Protein AF-A0A6P0RKN3-F1 (afdb_monomer_lite)

Radius of gyration: 20.25 Å; chains: 1; bounding box: 50×25×63 Å

pLDDT: mean 79.18, std 16.14, range [44.19, 95.81]

Sequence (80 aa):
MVMTSDSYEKKMKQQANTIILEFSGGDSDDIRDLRRGEGKIFQRIGRTIAQLQEQGQASENVQPIIVITKKKKSKKGLLD

Foldseek 3Di:
DDDDVVVVVVVVPPPLPDDDDDDDDDDPVQVVQVVVCHDDVNVVVVVVQVVCVVVVNDPPPDDDDDDDDDDDDPCPDPPD

Secondary structure (DSSP, 8-state):
----HHHHHHHHTS-------------HHHHHHHHTT-HHHHHHHHHHHHHHHHTTSS-TT---------PPPP---TT-

Structure (mmCIF, N/CA/C/O backbone):
data_AF-A0A6P0RKN3-F1
#
_entry.id   AF-A0A6P0RKN3-F1
#
loop_
_atom_site.group_PDB
_atom_site.id
_atom_site.type_symbol
_atom_site.label_atom_id
_atom_site.label_alt_id
_atom_site.label_comp_id
_atom_site.label_asym_id
_atom_site.label_entity_id
_atom_site.label_seq_id
_atom_site.pdbx_PDB_ins_code
_atom_site.Cartn_x
_atom_site.Cartn_y
_atom_site.Cartn_z
_atom_site.occupancy
_atom_site.B_iso_or_equiv
_atom_site.auth_seq_id
_atom_site.auth_comp_id
_atom_site.auth_asym_id
_atom_site.auth_atom_id
_atom_site.pdbx_PDB_model_num
ATOM 1 N N . MET A 1 1 ? -28.348 -3.168 33.439 1.00 44.19 1 MET A N 1
ATOM 2 C CA . MET A 1 1 ? -28.223 -3.211 31.967 1.00 44.19 1 MET A CA 1
ATOM 3 C C . MET A 1 1 ? -27.602 -4.554 31.619 1.00 44.19 1 MET A C 1
ATOM 5 O O . MET A 1 1 ? -26.421 -4.740 31.870 1.00 44.19 1 MET A O 1
ATOM 9 N N . VAL A 1 2 ? -28.409 -5.535 31.210 1.00 48.97 2 VAL A N 1
ATOM 10 C CA . VAL A 1 2 ? -27.925 -6.894 30.917 1.00 48.97 2 VAL A CA 1
ATOM 11 C C . VAL A 1 2 ? -27.517 -6.918 29.449 1.00 48.97 2 VAL A C 1
ATOM 13 O O . VAL A 1 2 ? -28.370 -6.779 28.577 1.00 48.97 2 VAL A O 1
ATOM 16 N N . MET A 1 3 ? -26.217 -7.018 29.176 1.00 48.16 3 MET A N 1
ATOM 17 C CA . MET A 1 3 ? -25.731 -7.255 27.818 1.00 48.16 3 MET A CA 1
ATOM 18 C C . MET A 1 3 ? -26.033 -8.714 27.472 1.00 48.16 3 MET A C 1
ATOM 20 O O . MET A 1 3 ? -25.540 -9.624 28.135 1.00 48.16 3 MET A O 1
ATOM 24 N N . THR A 1 4 ? -26.904 -8.935 26.491 1.00 58.69 4 THR A N 1
ATOM 25 C CA . THR A 1 4 ? -27.304 -10.275 26.059 1.00 58.69 4 THR A CA 1
ATOM 26 C C . THR A 1 4 ? -26.194 -10.911 25.226 1.00 58.69 4 THR A C 1
ATOM 28 O O . THR A 1 4 ? -25.545 -10.240 24.417 1.00 58.69 4 THR A O 1
ATOM 31 N N . SER A 1 5 ? -25.968 -12.210 25.423 1.00 58.88 5 SER A N 1
ATOM 32 C CA . SER A 1 5 ? -24.919 -13.003 24.764 1.00 58.88 5 SER A CA 1
ATOM 33 C C . SER A 1 5 ? -24.954 -12.912 23.232 1.00 58.88 5 SER A C 1
ATOM 35 O O . SER A 1 5 ? -23.906 -12.918 22.589 1.00 58.88 5 SER A O 1
ATOM 37 N N . ASP A 1 6 ? -26.134 -12.685 22.653 1.00 57.25 6 ASP A N 1
ATOM 38 C CA . ASP A 1 6 ? -26.340 -12.500 21.211 1.00 57.25 6 ASP A CA 1
ATOM 39 C C . ASP A 1 6 ? -25.568 -11.294 20.648 1.00 57.25 6 ASP A C 1
ATOM 41 O O . ASP A 1 6 ? -25.100 -11.307 19.507 1.00 57.25 6 ASP A O 1
ATOM 45 N N . SER A 1 7 ? -25.393 -10.241 21.455 1.00 54.25 7 SER A N 1
ATOM 46 C CA . SER A 1 7 ? -24.633 -9.045 21.067 1.00 54.25 7 SER A CA 1
ATOM 47 C C . SER A 1 7 ? -23.117 -9.282 21.061 1.00 54.25 7 SER A C 1
ATOM 49 O O . SER A 1 7 ? -22.402 -8.686 20.249 1.00 54.25 7 SER A O 1
ATOM 51 N N . TYR A 1 8 ? -22.631 -10.200 21.904 1.00 54.47 8 TYR A N 1
ATOM 52 C CA . TYR A 1 8 ? -21.234 -10.634 21.929 1.00 54.47 8 TYR A CA 1
ATOM 53 C C . TYR A 1 8 ? -20.918 -11.565 20.756 1.00 54.47 8 TYR A C 1
ATOM 55 O O . TYR A 1 8 ? -19.902 -11.371 20.087 1.00 54.47 8 TYR A O 1
ATOM 63 N N . GLU A 1 9 ? -21.806 -12.511 20.434 1.00 50.19 9 GLU A N 1
ATOM 64 C CA . GLU A 1 9 ? -21.623 -13.390 19.272 1.00 50.19 9 GLU A CA 1
ATOM 65 C C . GLU A 1 9 ? -21.638 -12.620 17.946 1.00 50.19 9 GLU A C 1
ATOM 67 O O . GLU A 1 9 ? -20.846 -12.908 17.045 1.00 50.19 9 GLU A O 1
ATOM 72 N N . LYS A 1 10 ? -22.482 -11.586 17.828 1.00 48.78 10 LYS A N 1
ATOM 73 C CA . LYS A 1 10 ? -22.536 -10.737 16.629 1.00 48.78 10 LYS A CA 1
ATOM 74 C C . LYS A 1 10 ? -21.252 -9.919 16.432 1.00 48.78 10 LYS A C 1
ATOM 76 O O . LYS A 1 10 ? -20.837 -9.727 15.293 1.00 48.78 10 LYS A O 1
ATOM 81 N N . LYS A 1 11 ? -20.591 -9.503 17.522 1.00 49.47 11 LYS A N 1
ATOM 82 C CA . LYS A 1 11 ? -19.263 -8.855 17.497 1.00 49.47 11 LYS A CA 1
ATOM 83 C C . LYS A 1 11 ? -18.139 -9.816 17.091 1.00 49.47 11 LYS A C 1
ATOM 85 O O . LYS A 1 11 ? -17.195 -9.393 16.438 1.00 49.47 11 LYS A O 1
ATOM 90 N N . MET A 1 12 ? -18.249 -11.097 17.448 1.00 49.59 12 MET A N 1
ATOM 91 C CA . MET A 1 12 ? -17.254 -12.135 17.125 1.00 49.59 12 MET A CA 1
ATOM 92 C C . MET A 1 12 ? -17.398 -12.700 15.702 1.00 49.59 12 MET A C 1
ATOM 94 O O . MET A 1 12 ? -16.466 -13.305 15.180 1.00 49.59 12 MET A O 1
ATOM 98 N N . LYS A 1 13 ? -18.552 -12.488 15.051 1.00 47.16 13 LYS A N 1
ATOM 99 C CA . LYS A 1 13 ? -18.833 -12.895 13.661 1.00 47.16 13 LYS A CA 1
ATOM 100 C C . LYS A 1 13 ? -18.502 -11.841 12.607 1.00 47.16 13 LYS A C 1
ATOM 102 O O . LYS A 1 13 ? -18.815 -12.046 11.435 1.00 47.16 13 LYS A O 1
ATOM 107 N N . GLN A 1 14 ? -17.848 -10.740 12.971 1.00 53.88 14 GLN A N 1
ATOM 108 C CA . GLN A 1 14 ? -17.172 -9.925 11.968 1.00 53.88 14 GLN A CA 1
ATOM 109 C C . GLN A 1 14 ? -15.895 -10.674 11.582 1.00 53.88 14 GLN A C 1
ATOM 111 O O . GLN A 1 14 ? -14.823 -10.464 12.141 1.00 53.88 14 GLN A O 1
ATOM 116 N N . GLN A 1 15 ? -16.075 -11.652 10.687 1.00 55.03 15 GLN A N 1
ATOM 117 C CA . GLN A 1 15 ? -15.016 -12.349 9.969 1.00 55.03 15 GLN A CA 1
ATOM 118 C C . GLN A 1 15 ? -13.935 -11.320 9.642 1.00 55.03 15 GLN A C 1
ATOM 120 O O . GLN A 1 15 ? -14.259 -10.261 9.104 1.00 55.03 15 GLN A O 1
ATOM 125 N N . ALA A 1 16 ? -12.686 -11.583 10.028 1.00 58.09 16 ALA A N 1
ATOM 126 C CA . ALA A 1 16 ? -11.570 -10.712 9.699 1.00 58.09 16 ALA A CA 1
ATOM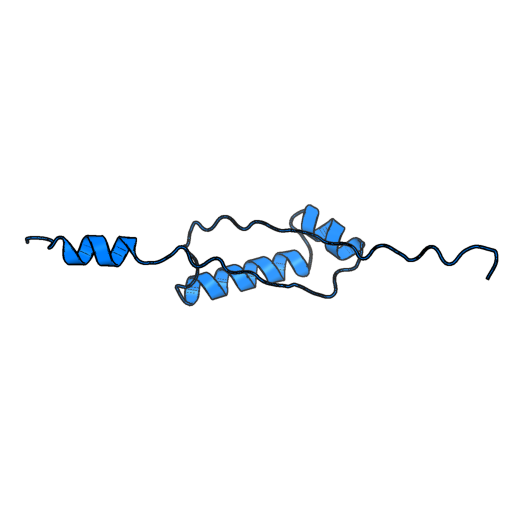 127 C C . ALA A 1 16 ? -11.531 -10.546 8.174 1.00 58.09 16 ALA A C 1
ATOM 129 O O . ALA A 1 16 ? -11.061 -11.430 7.455 1.00 58.09 16 ALA A O 1
ATOM 130 N N . ASN A 1 17 ? -12.107 -9.449 7.682 1.00 68.81 17 ASN A N 1
ATOM 131 C CA . ASN A 1 17 ? -12.211 -9.170 6.262 1.00 68.81 17 ASN A CA 1
ATOM 132 C C . ASN A 1 17 ? -10.790 -8.933 5.767 1.00 68.81 17 ASN A C 1
ATOM 134 O O . ASN A 1 17 ? -10.206 -7.874 5.978 1.00 68.81 17 ASN A O 1
ATOM 138 N N . THR A 1 18 ? -10.201 -9.963 5.168 1.00 80.06 18 THR A N 1
ATOM 139 C CA . THR A 1 18 ? -8.882 -9.848 4.558 1.00 80.06 18 THR A CA 1
ATOM 140 C C . THR A 1 18 ? -9.039 -9.026 3.289 1.00 80.06 18 THR A C 1
ATOM 142 O O . THR A 1 18 ? -9.672 -9.469 2.333 1.00 80.06 18 THR A O 1
ATOM 145 N N . ILE A 1 19 ? -8.485 -7.816 3.292 1.00 84.25 19 ILE A N 1
ATOM 146 C CA . ILE A 1 19 ? -8.513 -6.916 2.141 1.00 84.25 19 ILE A CA 1
ATOM 147 C C . ILE A 1 19 ? -7.217 -7.121 1.357 1.00 84.25 19 ILE A C 1
ATOM 149 O O . ILE A 1 19 ? -6.131 -6.844 1.863 1.00 84.25 19 ILE A O 1
ATOM 153 N N . ILE A 1 20 ? -7.331 -7.614 0.123 1.00 88.56 20 ILE A N 1
ATOM 154 C CA . ILE A 1 20 ? -6.199 -7.767 -0.798 1.00 88.56 20 ILE A CA 1
ATOM 155 C C . ILE A 1 20 ? -6.299 -6.673 -1.855 1.00 88.56 20 ILE A C 1
ATOM 157 O O . ILE A 1 20 ? -7.303 -6.568 -2.557 1.00 88.56 20 ILE A O 1
ATOM 161 N N . LEU A 1 21 ? -5.249 -5.862 -1.963 1.00 89.31 21 LEU A N 1
ATOM 162 C CA . LEU A 1 21 ? -5.155 -4.767 -2.922 1.00 89.31 21 LEU A CA 1
ATOM 163 C C . LEU A 1 21 ? -3.976 -5.000 -3.857 1.00 89.31 21 LEU A C 1
ATOM 165 O O . LEU A 1 21 ? -2.865 -5.284 -3.409 1.00 89.31 21 LEU A O 1
ATOM 169 N N . GLU A 1 22 ? -4.211 -4.827 -5.153 1.00 89.69 22 GLU A N 1
ATOM 170 C CA . GLU A 1 22 ? -3.161 -4.867 -6.163 1.00 89.69 22 GLU A CA 1
ATOM 171 C C . GLU A 1 22 ? -2.779 -3.444 -6.579 1.00 89.69 22 GLU A C 1
ATOM 173 O O . GLU A 1 22 ? -3.622 -2.633 -6.969 1.00 89.69 22 GLU A O 1
ATOM 178 N N . PHE A 1 23 ? -1.482 -3.144 -6.517 1.00 85.75 23 PHE A N 1
ATOM 179 C CA . PHE A 1 23 ? -0.920 -1.891 -7.006 1.00 85.75 23 PHE A CA 1
ATOM 180 C C . PHE A 1 23 ? -0.020 -2.184 -8.206 1.00 85.75 23 PHE A C 1
ATOM 182 O O . PHE A 1 23 ? 1.063 -2.751 -8.067 1.00 85.75 23 PHE A O 1
ATOM 189 N N . SER A 1 24 ? -0.460 -1.781 -9.397 1.00 83.19 24 SER A N 1
ATOM 190 C CA . SER A 1 24 ? 0.330 -1.885 -10.625 1.00 83.19 24 SER A CA 1
ATOM 191 C C . SER A 1 24 ? 1.234 -0.665 -10.835 1.00 83.19 24 SER A C 1
ATOM 193 O O . SER A 1 24 ? 0.927 0.436 -10.375 1.00 83.19 24 SER A O 1
ATOM 195 N N . GLY A 1 25 ? 2.286 -0.833 -11.643 1.00 75.00 25 GLY A N 1
ATOM 196 C CA . GLY A 1 25 ? 3.010 0.294 -12.247 1.00 75.00 25 GLY A CA 1
ATOM 197 C C . GLY A 1 25 ? 4.174 0.864 -11.436 1.00 75.00 25 GLY A C 1
ATOM 198 O O . GLY A 1 25 ? 4.526 2.018 -11.648 1.00 75.00 25 GLY A O 1
ATOM 199 N N . GLY A 1 26 ? 4.764 0.084 -10.527 1.00 80.38 26 GLY A N 1
ATOM 200 C CA . GLY A 1 26 ? 6.021 0.455 -9.873 1.00 80.38 26 GLY A CA 1
ATOM 201 C C . GLY A 1 26 ? 7.234 0.042 -10.701 1.00 80.38 26 GLY A C 1
ATOM 202 O O . GLY A 1 26 ? 7.394 -1.141 -11.022 1.00 80.38 26 GLY A O 1
ATOM 203 N N . ASP A 1 27 ? 8.094 1.002 -11.031 1.00 86.62 27 ASP A N 1
ATOM 204 C CA . ASP A 1 27 ? 9.430 0.710 -11.545 1.00 86.62 27 ASP A CA 1
ATOM 205 C C . ASP A 1 27 ? 10.415 0.374 -10.404 1.00 86.62 27 ASP A C 1
ATOM 207 O O . ASP A 1 27 ? 10.042 0.218 -9.241 1.00 86.62 27 ASP A O 1
ATOM 211 N N . SER A 1 28 ? 11.693 0.164 -10.734 1.00 88.06 28 SER A N 1
ATOM 212 C CA . SER A 1 28 ? 12.675 -0.227 -9.710 1.00 88.06 28 SER A CA 1
ATOM 213 C C . SER A 1 28 ? 12.965 0.891 -8.703 1.00 88.06 28 SER A C 1
ATOM 215 O O . SER A 1 28 ? 13.288 0.574 -7.557 1.00 88.06 28 SER A O 1
ATOM 217 N N . ASP A 1 29 ? 12.833 2.155 -9.108 1.00 90.25 29 ASP A N 1
ATOM 218 C CA . ASP A 1 29 ? 13.059 3.305 -8.235 1.00 90.25 29 ASP A CA 1
ATOM 219 C C . ASP A 1 29 ? 11.856 3.510 -7.313 1.00 90.25 29 ASP A C 1
ATOM 221 O O . ASP A 1 29 ? 12.031 3.612 -6.101 1.00 90.25 29 ASP A O 1
ATOM 225 N N . ASP A 1 30 ? 10.635 3.391 -7.837 1.00 91.12 30 ASP A N 1
ATOM 226 C CA . ASP A 1 30 ? 9.409 3.438 -7.041 1.00 91.12 30 ASP A CA 1
ATOM 227 C C . ASP A 1 30 ? 9.397 2.374 -5.929 1.00 91.12 30 ASP A C 1
ATOM 229 O O . ASP A 1 30 ? 8.976 2.627 -4.799 1.00 91.12 30 ASP A O 1
ATOM 233 N N . ILE A 1 31 ? 9.873 1.161 -6.238 1.00 91.00 31 ILE A N 1
ATOM 234 C CA . ILE A 1 31 ? 10.000 0.075 -5.258 1.00 91.00 31 ILE A CA 1
ATOM 235 C C . ILE A 1 31 ? 11.092 0.367 -4.223 1.00 9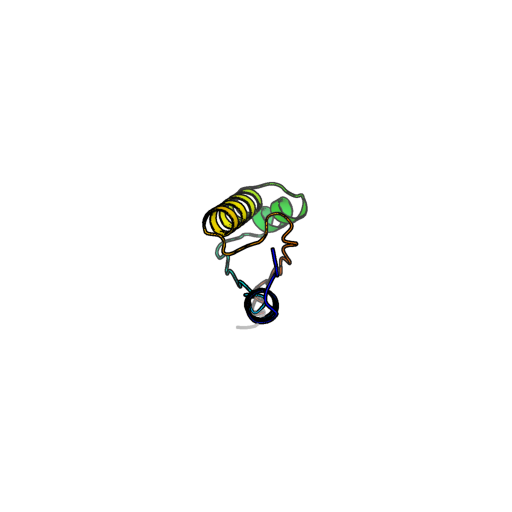1.00 31 ILE A C 1
ATOM 237 O O . ILE A 1 31 ? 10.954 -0.023 -3.059 1.00 91.00 31 ILE A O 1
ATOM 241 N N . ARG A 1 32 ? 12.185 1.025 -4.621 1.00 92.62 32 ARG A N 1
ATOM 242 C CA . ARG A 1 32 ? 13.245 1.433 -3.692 1.00 92.62 32 ARG A CA 1
ATOM 243 C C . ARG A 1 32 ? 12.728 2.484 -2.715 1.00 92.62 32 ARG A C 1
ATOM 245 O O . ARG A 1 32 ? 12.993 2.360 -1.522 1.00 92.62 32 ARG A O 1
ATOM 252 N N . ASP A 1 33 ? 11.978 3.461 -3.204 1.00 94.50 33 ASP A N 1
ATOM 253 C CA . ASP A 1 33 ? 11.430 4.539 -2.384 1.00 94.50 33 ASP A CA 1
ATOM 254 C C . ASP A 1 33 ? 10.348 3.998 -1.438 1.00 94.50 33 ASP A C 1
ATOM 256 O O . ASP A 1 33 ? 10.386 4.273 -0.239 1.00 94.50 33 ASP A O 1
ATOM 260 N N . LEU A 1 34 ? 9.490 3.084 -1.915 1.00 92.62 34 LEU A N 1
ATOM 261 C CA . LEU A 1 34 ? 8.525 2.376 -1.066 1.00 92.62 34 LEU A CA 1
ATOM 262 C C . LEU A 1 34 ? 9.204 1.661 0.113 1.00 92.62 34 LEU A C 1
ATOM 264 O O . LEU A 1 34 ? 8.719 1.728 1.240 1.00 92.62 34 LEU A O 1
ATOM 268 N N . ARG A 1 35 ? 10.345 0.997 -0.123 1.00 90.69 35 ARG A N 1
ATOM 269 C CA . ARG A 1 35 ? 11.121 0.320 0.935 1.00 90.69 35 ARG A CA 1
ATOM 270 C C . ARG A 1 35 ? 11.718 1.285 1.963 1.00 90.69 35 ARG A C 1
ATOM 272 O O . ARG A 1 35 ? 12.038 0.844 3.061 1.00 90.69 35 ARG A O 1
ATOM 279 N N . ARG A 1 36 ? 11.884 2.563 1.613 1.00 94.06 36 ARG A N 1
ATOM 280 C CA . ARG A 1 36 ? 12.348 3.628 2.516 1.00 94.06 36 ARG A CA 1
ATOM 281 C C . ARG A 1 36 ? 11.202 4.325 3.253 1.00 94.06 36 ARG A C 1
ATOM 283 O O . ARG A 1 36 ? 11.471 5.170 4.095 1.00 94.06 36 ARG A O 1
ATOM 290 N N . GLY A 1 37 ? 9.948 3.959 2.975 1.00 92.44 37 GLY A N 1
ATOM 291 C CA . GLY A 1 37 ? 8.779 4.657 3.513 1.00 92.44 37 GLY A CA 1
ATOM 292 C C . GLY A 1 37 ? 8.495 5.976 2.793 1.00 92.44 37 GLY A C 1
ATOM 293 O O . GLY A 1 37 ? 7.921 6.891 3.373 1.00 92.44 37 GLY A O 1
ATOM 294 N N . GLU A 1 38 ? 8.914 6.091 1.534 1.00 94.50 38 GLU A N 1
ATOM 295 C CA . GLU A 1 38 ? 8.829 7.312 0.741 1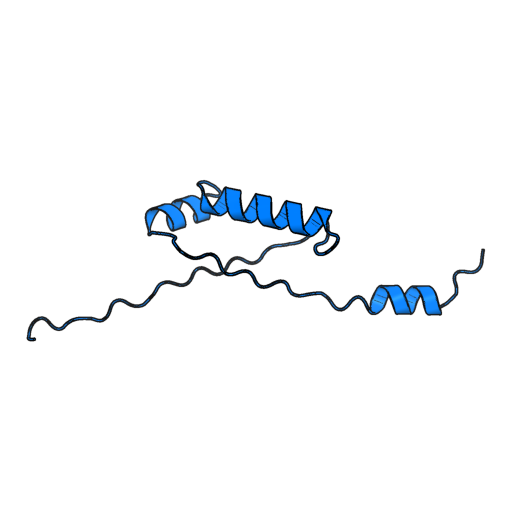.00 94.50 38 GLU A CA 1
ATOM 296 C C . GLU A 1 38 ? 8.191 7.046 -0.633 1.00 94.50 38 GLU A C 1
ATOM 298 O O . GLU A 1 38 ? 7.882 5.915 -1.021 1.00 94.50 38 GLU A O 1
ATOM 303 N N . GLY A 1 39 ? 7.984 8.118 -1.396 1.00 93.25 39 GLY A N 1
ATOM 304 C CA . GLY A 1 39 ? 7.547 8.039 -2.786 1.00 93.25 39 GLY A CA 1
ATOM 305 C C . GLY A 1 39 ? 6.040 7.857 -2.986 1.00 93.25 39 GLY A C 1
ATOM 306 O O . GLY A 1 39 ? 5.239 7.692 -2.060 1.00 93.25 39 GLY A O 1
ATOM 307 N N . LYS A 1 40 ? 5.639 7.910 -4.260 1.00 93.19 40 LYS A N 1
ATOM 308 C CA . LYS A 1 40 ? 4.228 7.949 -4.677 1.00 93.19 40 LYS A CA 1
ATOM 309 C C . LYS A 1 40 ? 3.445 6.693 -4.277 1.00 93.19 40 LYS A C 1
ATOM 311 O O . LYS A 1 40 ? 2.273 6.792 -3.920 1.00 93.19 40 LYS A O 1
ATOM 316 N N . ILE A 1 41 ? 4.081 5.516 -4.314 1.00 92.75 41 ILE A N 1
ATOM 317 C CA . ILE A 1 41 ? 3.423 4.247 -3.968 1.00 92.75 41 ILE A CA 1
ATOM 318 C C . ILE A 1 41 ? 3.137 4.187 -2.468 1.00 92.75 41 ILE A C 1
ATOM 320 O O . ILE A 1 41 ? 2.018 3.851 -2.087 1.00 92.75 41 ILE A O 1
ATOM 324 N N . PHE A 1 42 ? 4.097 4.575 -1.625 1.00 92.81 42 PHE A N 1
ATOM 325 C CA . PHE A 1 42 ? 3.902 4.618 -0.176 1.00 92.81 42 PHE A CA 1
ATOM 326 C C . PHE A 1 42 ? 2.750 5.554 0.206 1.00 92.81 42 PHE A C 1
ATOM 328 O O . PHE A 1 42 ? 1.824 5.154 0.911 1.00 92.81 42 PHE A O 1
ATOM 335 N N . GLN A 1 43 ? 2.744 6.771 -0.351 1.00 94.38 43 GLN A N 1
ATOM 336 C CA . GLN A 1 43 ? 1.662 7.735 -0.131 1.00 94.38 43 GLN A CA 1
ATOM 337 C C . GLN A 1 43 ? 0.301 7.191 -0.586 1.00 94.38 43 GLN A C 1
ATOM 339 O O . GLN A 1 43 ? -0.707 7.386 0.094 1.00 94.38 43 GLN A O 1
ATOM 344 N N . ARG A 1 44 ? 0.257 6.488 -1.724 1.00 94.06 44 ARG A N 1
ATOM 345 C CA . ARG A 1 44 ? -0.972 5.876 -2.243 1.00 94.06 44 ARG A CA 1
ATOM 346 C C . ARG A 1 44 ? -1.490 4.762 -1.332 1.00 94.06 44 ARG A C 1
AT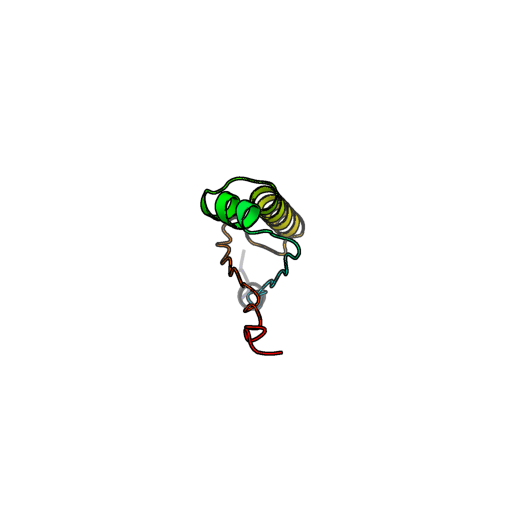OM 348 O O . ARG A 1 44 ? -2.694 4.710 -1.089 1.00 94.06 44 ARG A O 1
ATOM 355 N N . ILE A 1 45 ? -0.608 3.907 -0.811 1.00 92.94 45 ILE A N 1
ATOM 356 C CA . ILE A 1 45 ? -0.972 2.864 0.159 1.00 92.94 45 ILE A CA 1
ATOM 357 C C . ILE A 1 45 ? -1.561 3.509 1.417 1.00 92.94 45 ILE A C 1
ATOM 359 O O . ILE A 1 45 ? -2.659 3.138 1.820 1.00 92.94 45 ILE A O 1
ATOM 363 N N . GLY A 1 46 ? -0.897 4.528 1.975 1.00 93.81 46 GLY A N 1
ATOM 364 C CA . GLY A 1 46 ? -1.383 5.242 3.160 1.00 93.81 46 GLY A CA 1
ATOM 365 C C . GLY A 1 46 ? -2.774 5.854 2.966 1.00 93.81 46 GLY A C 1
ATOM 366 O O . GLY A 1 46 ? -3.660 5.639 3.788 1.00 93.81 46 GLY A O 1
ATOM 367 N N . ARG A 1 47 ? -3.009 6.537 1.835 1.00 95.81 47 ARG A N 1
ATOM 368 C CA . ARG A 1 47 ? -4.342 7.075 1.495 1.00 95.81 47 ARG A CA 1
ATOM 369 C C . ARG A 1 47 ? -5.398 5.982 1.367 1.00 95.81 47 ARG A C 1
ATOM 371 O O . ARG A 1 47 ? -6.525 6.178 1.802 1.00 95.81 47 ARG A O 1
ATOM 378 N N . THR A 1 48 ? -5.036 4.842 0.782 1.00 94.81 48 THR A N 1
ATOM 379 C CA . THR A 1 48 ? -5.969 3.720 0.619 1.00 94.81 48 THR A CA 1
ATOM 380 C C . THR A 1 48 ? -6.344 3.123 1.975 1.00 94.81 48 THR A C 1
ATOM 382 O O . THR A 1 48 ? -7.516 2.873 2.222 1.00 94.81 48 THR A O 1
ATOM 385 N N . ILE A 1 49 ? -5.379 2.954 2.886 1.00 92.81 49 ILE A N 1
ATOM 386 C CA . ILE A 1 49 ? -5.649 2.487 4.254 1.00 92.81 49 ILE A CA 1
ATOM 387 C C . ILE A 1 49 ? -6.572 3.468 4.987 1.00 92.81 49 ILE A C 1
ATOM 389 O O . ILE A 1 49 ? -7.564 3.030 5.560 1.00 92.81 49 ILE A O 1
ATOM 393 N N . ALA A 1 50 ? -6.302 4.775 4.910 1.00 93.81 50 ALA A N 1
ATOM 394 C CA . ALA A 1 50 ? -7.151 5.793 5.533 1.00 93.81 50 ALA A CA 1
ATOM 395 C C . ALA A 1 50 ? -8.598 5.737 5.010 1.00 93.81 50 ALA A C 1
ATOM 397 O O . ALA A 1 50 ? -9.540 5.725 5.796 1.00 93.81 50 ALA A O 1
ATOM 398 N N . GLN A 1 51 ? -8.785 5.593 3.694 1.00 95.00 51 GLN A N 1
ATOM 399 C CA . GLN A 1 51 ? -10.116 5.433 3.095 1.00 95.00 51 GLN A CA 1
ATOM 400 C C . GLN A 1 51 ? -10.833 4.170 3.584 1.00 95.00 51 GLN A C 1
ATOM 402 O O . GLN A 1 51 ? -12.026 4.208 3.872 1.00 95.00 51 GLN A O 1
ATOM 407 N N . LEU A 1 52 ? -10.117 3.049 3.707 1.00 92.31 52 LEU A N 1
ATOM 408 C CA . LEU A 1 52 ? -10.689 1.809 4.237 1.00 92.31 52 LEU A CA 1
ATOM 409 C C . LEU A 1 52 ? -11.087 1.944 5.712 1.00 92.31 52 LEU A C 1
ATOM 411 O O . LEU A 1 52 ? -12.080 1.350 6.132 1.00 92.31 52 LEU A O 1
ATOM 415 N N . GLN A 1 53 ? -10.337 2.720 6.495 1.00 91.00 53 GLN A N 1
ATOM 416 C CA . GLN A 1 53 ? -10.675 3.026 7.885 1.00 91.00 53 GLN A CA 1
ATOM 417 C C . GLN A 1 53 ? -11.920 3.915 7.975 1.00 91.00 53 GLN A C 1
ATOM 419 O O . GLN A 1 53 ? -12.845 3.586 8.713 1.00 91.00 53 GLN A O 1
ATOM 424 N N . GLU A 1 54 ? -12.002 4.975 7.165 1.00 93.50 54 GLU A N 1
ATOM 425 C CA . GLU A 1 54 ? -13.180 5.855 7.085 1.00 93.50 54 GLU A CA 1
ATOM 426 C C . GLU A 1 54 ? -14.455 5.096 6.687 1.00 93.50 54 GLU A C 1
ATOM 428 O O . GLU A 1 54 ? -15.539 5.370 7.198 1.00 93.50 54 GLU A O 1
ATOM 433 N N . GLN A 1 55 ? -14.331 4.098 5.809 1.00 91.44 55 GLN A N 1
ATOM 434 C CA . GLN A 1 55 ? -15.439 3.237 5.384 1.00 91.44 55 GLN A CA 1
ATOM 435 C C . GLN A 1 55 ? -15.801 2.149 6.412 1.00 91.44 55 GLN A C 1
ATOM 437 O O . GLN A 1 55 ? -16.717 1.360 6.175 1.00 91.44 55 GLN A O 1
ATOM 442 N N . GLY A 1 56 ? -15.077 2.061 7.534 1.00 88.88 56 GLY A N 1
ATOM 443 C CA . GLY A 1 56 ? -15.259 1.020 8.547 1.00 88.88 56 GLY A CA 1
ATOM 444 C C . GLY A 1 56 ? -14.860 -0.382 8.074 1.00 88.88 56 GLY A C 1
ATOM 445 O O . GLY A 1 56 ? -15.257 -1.374 8.684 1.00 88.88 56 GLY A O 1
ATOM 446 N N . GLN A 1 57 ? -14.099 -0.483 6.979 1.00 87.69 57 GLN A N 1
ATOM 447 C CA . GLN A 1 57 ? -13.627 -1.751 6.418 1.00 87.69 57 GLN A CA 1
ATOM 448 C C . GLN A 1 57 ? -12.311 -2.218 7.049 1.00 87.69 57 GLN A C 1
ATOM 450 O O . GLN A 1 57 ? -12.054 -3.420 7.100 1.00 87.69 57 GLN A O 1
ATOM 455 N N . ALA A 1 58 ? -11.493 -1.289 7.547 1.00 86.81 58 ALA A N 1
ATOM 456 C CA . ALA A 1 58 ? -10.263 -1.572 8.277 1.00 86.81 58 ALA A CA 1
ATOM 457 C C . ALA A 1 58 ? -10.301 -0.954 9.682 1.00 86.81 58 ALA A C 1
ATOM 459 O O . ALA A 1 58 ? -10.860 0.118 9.892 1.00 86.81 58 ALA A O 1
ATOM 460 N N . SER A 1 59 ? -9.682 -1.629 10.651 1.00 86.56 59 SER A N 1
ATOM 461 C CA . SER A 1 59 ? -9.504 -1.089 12.004 1.00 86.56 59 SER A CA 1
ATOM 462 C C . SER A 1 59 ? -8.487 0.060 12.010 1.00 86.56 59 SER A C 1
ATOM 464 O O . SER A 1 59 ? -7.539 0.066 11.222 1.00 86.56 59 SER A O 1
ATOM 466 N N . GLU A 1 60 ? -8.628 0.992 12.955 1.00 84.62 60 GLU A N 1
ATOM 467 C CA . GLU A 1 60 ? -7.642 2.050 13.226 1.00 84.62 60 GLU A CA 1
ATOM 468 C C . GLU A 1 60 ? -6.229 1.490 13.479 1.00 84.62 60 GLU A C 1
ATOM 470 O O . GLU A 1 60 ? -5.244 2.089 13.060 1.00 84.62 60 GLU A O 1
ATOM 475 N N . ASN A 1 61 ? -6.129 0.294 14.073 1.00 85.69 61 ASN A N 1
ATOM 476 C CA . ASN A 1 61 ? -4.862 -0.365 14.418 1.00 85.69 61 ASN A CA 1
ATOM 477 C C . ASN A 1 61 ? -4.468 -1.484 13.437 1.00 85.69 61 ASN 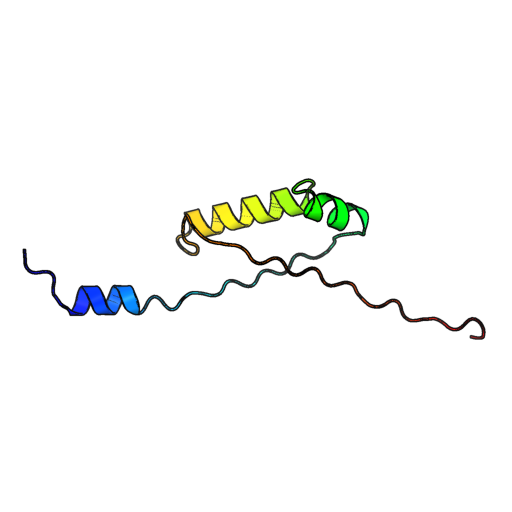A C 1
ATOM 479 O O . ASN A 1 61 ? -3.824 -2.464 13.822 1.00 85.69 61 ASN A O 1
ATOM 483 N N . VAL A 1 62 ? -4.895 -1.394 12.174 1.00 85.62 62 VAL A N 1
ATOM 484 C CA . VAL A 1 62 ? -4.566 -2.404 11.161 1.00 85.62 62 VAL A CA 1
ATOM 485 C C . VAL A 1 62 ? -3.054 -2.459 10.895 1.00 85.62 62 VAL A C 1
ATOM 487 O O . VAL A 1 62 ? -2.402 -1.432 10.725 1.00 85.62 62 VAL A O 1
ATOM 490 N N . GLN A 1 63 ? -2.493 -3.670 10.823 1.00 87.12 63 GLN A N 1
ATOM 491 C CA . GLN A 1 63 ? -1.107 -3.898 10.406 1.00 87.12 63 GLN A CA 1
ATOM 492 C C . GLN A 1 63 ? -1.076 -4.345 8.936 1.00 87.12 63 GLN A C 1
ATOM 494 O O . GLN A 1 63 ? -1.467 -5.477 8.640 1.00 87.12 63 GLN A O 1
ATOM 499 N N . PRO A 1 64 ? -0.644 -3.489 7.993 1.00 87.50 64 PRO A N 1
ATOM 500 C CA . PRO A 1 64 ? -0.585 -3.858 6.584 1.00 87.50 64 PRO A CA 1
ATOM 501 C C . PRO A 1 64 ? 0.616 -4.770 6.293 1.00 87.50 64 PRO A C 1
ATOM 503 O O . PRO A 1 64 ? 1.744 -4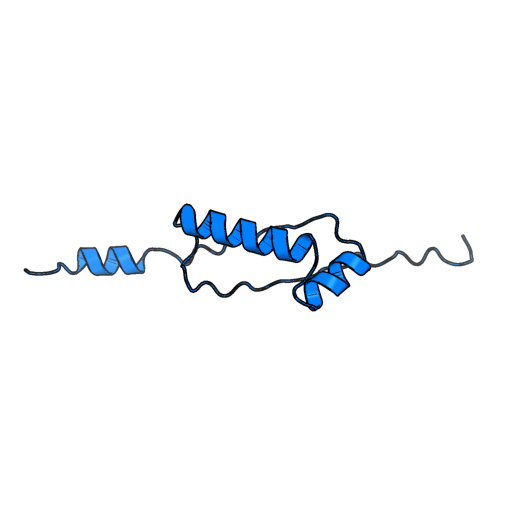.481 6.691 1.00 87.50 64 PRO A O 1
ATOM 506 N N . ILE A 1 65 ? 0.391 -5.840 5.526 1.00 90.69 65 ILE A N 1
ATOM 507 C CA . ILE A 1 65 ? 1.454 -6.676 4.948 1.00 90.69 65 ILE A CA 1
ATOM 508 C C . ILE A 1 65 ? 1.609 -6.295 3.475 1.00 90.69 65 ILE A C 1
ATOM 510 O O . ILE A 1 65 ? 0.652 -6.371 2.707 1.00 90.69 65 ILE A O 1
ATOM 514 N N . ILE A 1 66 ? 2.818 -5.900 3.068 1.00 89.62 66 ILE A N 1
ATOM 515 C CA . ILE A 1 66 ? 3.113 -5.475 1.693 1.00 89.62 66 ILE A CA 1
ATOM 516 C C . ILE A 1 66 ? 3.979 -6.534 1.007 1.00 89.62 66 ILE A C 1
ATOM 518 O O . ILE A 1 66 ? 5.100 -6.808 1.435 1.00 89.62 66 ILE A O 1
ATOM 522 N N . VAL A 1 67 ? 3.478 -7.098 -0.094 1.00 90.94 67 VAL A N 1
ATOM 523 C CA . VAL A 1 67 ? 4.199 -8.072 -0.926 1.00 90.94 67 VAL A CA 1
ATOM 524 C C . VAL A 1 67 ? 4.583 -7.419 -2.250 1.00 90.94 67 VAL A C 1
ATOM 526 O O . VAL A 1 67 ? 3.730 -6.925 -2.980 1.00 90.94 67 VAL A O 1
ATOM 529 N N . ILE A 1 68 ? 5.877 -7.427 -2.575 1.00 88.31 68 ILE A N 1
ATOM 530 C CA . ILE A 1 68 ? 6.401 -6.844 -3.815 1.00 88.31 68 ILE A CA 1
ATOM 531 C C . ILE A 1 68 ? 6.809 -7.971 -4.757 1.00 88.31 68 ILE A C 1
ATOM 533 O O . ILE A 1 68 ? 7.769 -8.697 -4.496 1.00 88.31 68 ILE A O 1
ATOM 537 N N . THR A 1 69 ? 6.114 -8.089 -5.883 1.00 86.50 69 THR A N 1
ATOM 538 C CA . THR A 1 69 ? 6.417 -9.079 -6.920 1.00 86.50 69 THR A CA 1
ATOM 539 C C . THR A 1 69 ? 7.142 -8.434 -8.095 1.00 86.50 69 THR A C 1
ATOM 541 O O . THR A 1 69 ? 6.772 -7.350 -8.540 1.00 86.50 69 THR A O 1
ATOM 544 N N . LYS A 1 70 ? 8.142 -9.117 -8.658 1.00 83.12 70 LYS A N 1
ATOM 545 C CA . LYS A 1 70 ? 8.834 -8.683 -9.879 1.00 83.12 70 LYS A CA 1
ATOM 546 C C . LYS A 1 70 ? 8.652 -9.729 -10.968 1.00 83.12 70 LYS A C 1
ATOM 548 O O . LYS A 1 70 ? 8.976 -10.897 -10.761 1.00 83.12 70 LYS A O 1
ATOM 553 N N . LYS A 1 71 ? 8.197 -9.310 -12.152 1.00 80.12 71 LYS A N 1
ATOM 554 C CA . LYS A 1 71 ? 8.144 -10.200 -13.317 1.00 80.12 71 LYS A CA 1
ATOM 555 C C . LYS A 1 71 ? 9.562 -10.662 -13.660 1.00 80.12 71 LYS A C 1
ATOM 557 O O . LYS A 1 71 ? 10.464 -9.845 -13.863 1.00 80.12 71 LYS A O 1
ATOM 562 N N . LYS A 1 72 ? 9.768 -11.978 -13.723 1.00 79.56 72 LYS A N 1
ATOM 563 C CA . LYS A 1 72 ? 11.038 -12.565 -14.161 1.00 79.56 72 LYS A CA 1
ATOM 564 C C . LYS A 1 72 ? 11.281 -12.149 -15.614 1.00 79.56 72 LYS A C 1
ATOM 566 O O . LYS A 1 72 ? 10.432 -12.388 -16.470 1.00 79.56 72 LYS A O 1
ATOM 571 N N . LYS A 1 73 ? 12.420 -11.509 -15.897 1.00 76.75 73 LYS A N 1
ATOM 572 C CA . LYS A 1 73 ? 12.814 -11.200 -17.279 1.00 76.75 73 LYS A CA 1
ATOM 573 C C . LYS A 1 73 ? 13.029 -12.524 -18.019 1.00 76.75 73 LYS A C 1
ATOM 575 O O . LYS A 1 73 ? 13.768 -13.379 -17.524 1.00 76.75 73 LYS A O 1
ATOM 580 N N . SER A 1 74 ? 12.396 -12.704 -19.178 1.00 70.75 74 SER A N 1
ATOM 581 C CA . SER A 1 74 ? 12.749 -13.801 -20.080 1.00 70.75 74 SER A CA 1
ATOM 582 C C . SER A 1 74 ? 14.191 -13.579 -20.522 1.00 70.75 74 SER A C 1
ATOM 584 O O . SER A 1 74 ? 14.514 -12.515 -21.054 1.00 70.75 74 SER A O 1
ATOM 586 N N . LYS A 1 75 ? 15.072 -14.552 -20.281 1.00 67.12 75 LYS A N 1
ATOM 587 C CA . LYS A 1 75 ? 16.392 -14.555 -20.911 1.00 67.12 75 LYS A CA 1
ATOM 588 C C . LYS A 1 75 ? 16.147 -14.804 -22.399 1.00 67.12 75 LYS A C 1
ATOM 590 O O . LYS A 1 75 ? 16.011 -15.954 -22.794 1.00 67.12 75 LYS A O 1
ATOM 595 N N . LYS A 1 76 ? 16.001 -13.744 -23.199 1.00 60.09 76 LYS A N 1
ATOM 596 C CA . LYS A 1 76 ? 16.133 -13.878 -24.649 1.00 60.09 76 LYS A CA 1
ATOM 597 C C . LYS A 1 76 ? 17.592 -14.280 -24.860 1.00 60.09 76 LYS A C 1
ATOM 599 O O . LYS A 1 76 ? 18.488 -13.548 -24.436 1.00 60.09 76 LYS A O 1
ATOM 604 N N . GLY A 1 77 ? 17.802 -15.526 -25.275 1.00 59.19 77 GLY A N 1
ATOM 605 C CA . GLY A 1 77 ? 19.131 -16.096 -25.438 1.00 59.19 77 GLY A CA 1
ATOM 606 C C . GLY A 1 77 ? 19.927 -15.265 -26.434 1.00 59.19 77 GLY A C 1
ATOM 607 O O . GLY A 1 77 ? 19.362 -14.697 -27.358 1.00 59.19 77 GLY A O 1
ATOM 608 N N . LEU A 1 78 ? 21.241 -15.207 -26.245 1.00 62.53 78 LEU A N 1
ATOM 609 C CA . LEU A 1 78 ? 22.189 -14.529 -27.134 1.00 62.53 78 LEU A CA 1
ATOM 610 C C . LEU A 1 78 ? 22.296 -15.180 -28.537 1.00 62.53 78 LEU A C 1
ATOM 612 O O . LEU A 1 78 ? 23.217 -14.858 -29.277 1.00 62.53 78 LEU A O 1
ATOM 616 N N . LEU A 1 79 ? 21.423 -16.142 -28.854 1.00 66.19 79 LEU A N 1
ATOM 617 C CA . LEU A 1 79 ? 21.488 -17.045 -30.008 1.00 66.19 79 LEU A CA 1
ATOM 618 C C . LEU A 1 79 ? 20.134 -17.159 -30.740 1.00 66.19 79 LEU A C 1
ATOM 620 O O . LEU A 1 79 ? 19.920 -18.143 -31.440 1.00 66.19 79 LEU A O 1
ATOM 624 N N . ASP A 1 80 ? 19.233 -16.193 -30.546 1.00 54.53 80 ASP A N 1
ATOM 625 C CA . ASP A 1 80 ? 17.973 -16.053 -31.295 1.00 54.53 80 ASP A CA 1
ATOM 626 C C . ASP A 1 80 ? 17.954 -14.695 -32.012 1.00 54.53 80 ASP A C 1
ATOM 628 O O . ASP A 1 80 ? 18.341 -13.692 -31.357 1.00 54.53 80 ASP A O 1
#